Protein AF-A0A660RUE9-F1 (afdb_monomer_lite)

Radius of gyration: 15.11 Å; chains: 1; bounding box: 37×20×36 Å

Sequence (77 aa):
RISRFGKAIFNETDPEKVILKIEELFTSLEVPIRLSQVNISEDAIPEIAQNAYTYVEFAKQKYLTLEEITEILKIAK

Secondary structure (DSSP, 8-state):
-HHHHHHHHHS---HHHHHHHHHHHHHHTT---SGGGGT--GGGHHHHHHHHHHHHHHTT--S--HHHHHHHHHHT-

pLDDT: mean 93.96, std 4.96, range [69.69, 97.31]

Foldseek 3Di:
DLLVVCCVPPVGRDNVVSVVVVVVVCVVVVHQQAPVVVVDDLVCLLVVLVVVVVVCVVVVPPPDDSVRSSVVNVVRD

Structure (mmCIF, N/CA/C/O backbone):
data_AF-A0A660RUE9-F1
#
_entry.id   AF-A0A660RUE9-F1
#
loop_
_atom_site.group_PDB
_atom_site.id
_atom_site.type_symbol
_atom_site.label_atom_id
_atom_site.label_alt_id
_atom_site.label_comp_id
_atom_site.label_asym_id
_atom_site.label_entity_id
_atom_site.label_seq_id
_atom_site.pdbx_PDB_ins_code
_atom_site.Cartn_x
_atom_site.Cartn_y
_atom_site.Cartn_z
_atom_site.occupancy
_atom_site.B_iso_or_equiv
_atom_site.auth_seq_id
_atom_site.auth_comp_id
_atom_site.auth_asym_id
_atom_site.auth_atom_id
_atom_site.pdbx_PDB_model_num
ATOM 1 N N . ARG A 1 1 ? 16.229 4.220 3.806 1.00 84.00 1 ARG A N 1
ATOM 2 C CA . ARG A 1 1 ? 16.074 2.739 3.868 1.00 84.00 1 ARG A CA 1
ATOM 3 C C . ARG A 1 1 ? 15.686 2.183 2.500 1.00 84.00 1 ARG A C 1
ATOM 5 O O . ARG A 1 1 ? 16.407 1.320 2.017 1.00 84.00 1 ARG A O 1
ATOM 12 N N . ILE A 1 2 ? 14.661 2.744 1.854 1.00 91.69 2 ILE A N 1
ATOM 13 C CA . ILE A 1 2 ? 14.207 2.333 0.517 1.00 91.69 2 ILE A CA 1
ATOM 14 C C . ILE A 1 2 ? 15.280 2.452 -0.579 1.00 91.69 2 ILE A C 1
ATOM 16 O O . ILE A 1 2 ? 15.471 1.500 -1.315 1.00 91.69 2 ILE A O 1
ATOM 20 N N . SER A 1 3 ? 16.105 3.505 -0.592 1.00 91.12 3 SER A N 1
ATOM 21 C CA . SER A 1 3 ? 17.205 3.635 -1.568 1.00 91.12 3 SER A CA 1
ATOM 22 C C . SER A 1 3 ? 18.259 2.524 -1.480 1.00 91.12 3 SER A C 1
ATOM 24 O O . SER A 1 3 ? 18.824 2.125 -2.491 1.00 91.12 3 SER A O 1
ATOM 26 N N . ARG A 1 4 ? 18.529 1.988 -0.275 1.00 95.75 4 ARG A N 1
ATOM 27 C CA . ARG A 1 4 ? 19.457 0.850 -0.110 1.00 95.75 4 ARG A CA 1
ATOM 28 C C . ARG A 1 4 ? 18.842 -0.447 -0.629 1.00 95.75 4 ARG A C 1
ATOM 30 O O . ARG A 1 4 ? 19.534 -1.219 -1.280 1.00 95.75 4 ARG A O 1
ATOM 37 N N . PHE A 1 5 ? 17.558 -0.665 -0.344 1.00 95.75 5 PHE A N 1
ATOM 38 C CA . PHE A 1 5 ? 16.802 -1.796 -0.878 1.00 95.75 5 PHE A CA 1
ATOM 39 C C . PHE A 1 5 ? 16.751 -1.741 -2.409 1.00 95.75 5 PHE A C 1
ATOM 41 O O . PHE A 1 5 ? 17.149 -2.691 -3.076 1.00 95.75 5 PHE A O 1
ATOM 48 N N . GLY A 1 6 ? 16.372 -0.588 -2.959 1.00 96.38 6 GLY A N 1
ATOM 49 C CA . GLY A 1 6 ? 16.325 -0.351 -4.393 1.00 96.38 6 GLY A CA 1
ATOM 50 C C . GLY A 1 6 ? 17.658 -0.605 -5.082 1.00 96.38 6 GLY A C 1
ATOM 51 O O . GLY A 1 6 ? 17.695 -1.261 -6.120 1.00 96.38 6 GLY A O 1
ATOM 52 N N . LYS A 1 7 ? 18.772 -0.165 -4.481 1.00 97.31 7 LYS A N 1
ATOM 53 C CA . LYS A 1 7 ? 20.095 -0.396 -5.065 1.00 97.31 7 LYS A CA 1
ATOM 54 C C . LYS A 1 7 ? 20.423 -1.885 -5.136 1.00 97.31 7 LYS A C 1
ATOM 56 O O . LYS A 1 7 ? 20.992 -2.321 -6.129 1.00 97.31 7 LYS A O 1
ATOM 61 N N . ALA A 1 8 ? 20.074 -2.645 -4.100 1.00 97.25 8 ALA A N 1
ATOM 62 C CA . ALA A 1 8 ? 20.377 -4.069 -4.014 1.00 97.25 8 ALA A CA 1
ATOM 63 C C . ALA A 1 8 ? 19.513 -4.927 -4.952 1.00 97.25 8 ALA A C 1
ATOM 65 O O . ALA A 1 8 ? 20.015 -5.895 -5.510 1.00 97.25 8 ALA A O 1
ATOM 66 N N . ILE A 1 9 ? 18.234 -4.577 -5.122 1.00 96.56 9 ILE A N 1
ATOM 67 C CA . ILE A 1 9 ? 17.267 -5.399 -5.869 1.00 96.56 9 ILE A CA 1
ATOM 68 C C . ILE A 1 9 ? 17.098 -4.924 -7.316 1.00 96.56 9 ILE A C 1
ATOM 70 O O . ILE A 1 9 ? 17.015 -5.736 -8.232 1.00 96.56 9 ILE A O 1
ATOM 74 N N . PHE A 1 10 ? 17.080 -3.609 -7.534 1.00 95.94 10 PHE A N 1
ATOM 75 C CA . PHE A 1 10 ? 16.739 -2.991 -8.817 1.00 95.94 10 PHE A CA 1
ATOM 76 C C . PHE A 1 10 ? 17.867 -2.153 -9.428 1.00 95.94 10 PHE A C 1
ATOM 78 O O . PHE A 1 10 ? 17.682 -1.571 -10.497 1.00 95.94 10 PHE A O 1
ATOM 85 N N . ASN A 1 11 ? 19.013 -2.049 -8.746 1.00 96.50 11 ASN A N 1
ATOM 86 C CA . ASN A 1 11 ? 20.097 -1.126 -9.084 1.00 96.50 11 ASN A CA 1
ATOM 87 C C . ASN A 1 11 ? 19.654 0.357 -9.166 1.00 96.50 11 ASN A C 1
ATOM 89 O O . ASN A 1 11 ? 20.290 1.153 -9.851 1.00 96.50 11 ASN A O 1
ATOM 93 N N . GLU A 1 12 ? 18.599 0.737 -8.437 1.00 97.31 12 GLU A N 1
ATOM 94 C CA . GLU A 1 12 ? 18.001 2.083 -8.433 1.00 97.31 12 GLU A CA 1
ATOM 95 C C . GLU A 1 12 ? 18.034 2.692 -7.023 1.00 97.31 12 GLU A C 1
ATOM 97 O O . GLU A 1 12 ? 17.779 2.012 -6.035 1.00 97.31 12 GLU A O 1
ATOM 102 N N . THR A 1 13 ? 18.362 3.975 -6.899 1.00 95.94 13 THR A N 1
ATOM 103 C CA . THR A 1 13 ? 18.495 4.657 -5.599 1.00 95.94 13 THR A CA 1
ATOM 104 C C . THR A 1 13 ? 17.428 5.711 -5.352 1.00 95.94 13 THR A C 1
ATOM 106 O O . THR A 1 13 ? 17.203 6.068 -4.190 1.00 95.94 13 THR A O 1
ATOM 109 N N . ASP A 1 14 ? 16.785 6.200 -6.410 1.00 96.88 14 ASP A N 1
ATOM 110 C CA . ASP A 1 14 ? 15.700 7.167 -6.310 1.00 96.88 14 ASP A CA 1
ATOM 111 C C . ASP A 1 14 ? 14.449 6.516 -5.687 1.00 96.88 14 ASP A C 1
ATOM 113 O O . ASP A 1 14 ? 13.944 5.535 -6.234 1.00 96.88 14 ASP A O 1
ATOM 117 N N . PRO A 1 15 ? 13.952 6.998 -4.532 1.00 95.62 15 PRO A N 1
ATOM 118 C CA . PRO A 1 15 ? 12.840 6.365 -3.826 1.00 95.62 15 PRO A CA 1
ATOM 119 C C . PRO A 1 15 ? 11.575 6.175 -4.664 1.00 95.62 15 PRO A C 1
ATOM 121 O O . PRO A 1 15 ? 10.957 5.118 -4.569 1.00 95.62 15 PRO A O 1
ATOM 124 N N . GLU A 1 16 ? 11.203 7.161 -5.479 1.00 95.69 16 GLU A N 1
ATOM 125 C CA . GLU A 1 16 ? 9.982 7.108 -6.286 1.00 95.69 16 GLU A CA 1
ATOM 126 C C . GLU A 1 16 ? 10.125 6.067 -7.395 1.00 95.69 16 GLU A C 1
ATOM 128 O O . GLU A 1 16 ? 9.260 5.207 -7.558 1.00 95.69 16 GLU A O 1
ATOM 133 N N . LYS A 1 17 ? 11.275 6.044 -8.080 1.00 97.00 17 LYS A N 1
ATOM 134 C CA . LYS A 1 17 ? 11.567 5.002 -9.076 1.00 97.00 17 LYS A CA 1
ATOM 135 C C . LYS A 1 17 ? 11.645 3.609 -8.462 1.00 97.00 17 LYS A C 1
ATOM 137 O O . LYS A 1 17 ? 11.252 2.638 -9.104 1.00 97.00 17 LYS A O 1
ATOM 142 N N . VAL A 1 18 ? 12.143 3.485 -7.231 1.00 97.31 18 VAL A N 1
ATOM 143 C CA . VAL A 1 18 ? 12.150 2.203 -6.512 1.00 97.31 18 VAL A CA 1
ATOM 144 C C . VAL A 1 18 ? 10.724 1.733 -6.232 1.00 97.31 18 VAL A C 1
ATOM 146 O O . VAL A 1 18 ? 10.449 0.554 -6.434 1.00 97.31 18 VAL A O 1
ATOM 149 N N . ILE A 1 19 ? 9.823 2.624 -5.806 1.00 95.00 19 ILE A N 1
ATOM 150 C CA . ILE A 1 19 ? 8.408 2.288 -5.585 1.00 95.00 19 ILE A CA 1
ATOM 151 C C . ILE A 1 19 ? 7.757 1.833 -6.895 1.00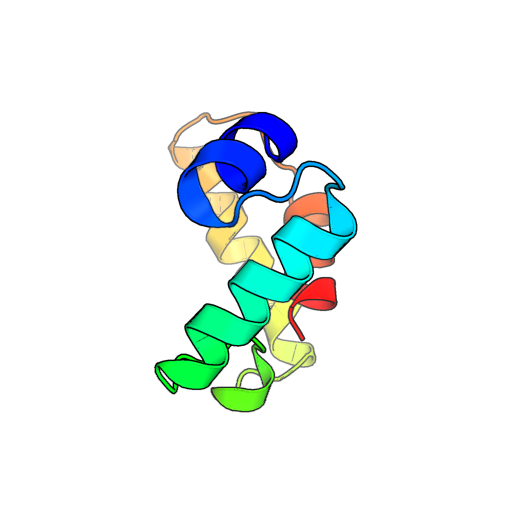 95.00 19 ILE A C 1
ATOM 153 O O . ILE A 1 19 ? 7.159 0.760 -6.919 1.00 95.00 19 ILE A O 1
ATOM 157 N N . LEU A 1 20 ? 7.958 2.569 -7.993 1.00 95.94 20 LEU A N 1
ATOM 158 C CA . LEU A 1 20 ? 7.423 2.196 -9.308 1.00 95.94 20 LEU A CA 1
ATOM 159 C C . LEU A 1 20 ? 7.885 0.802 -9.746 1.00 95.94 20 LEU A C 1
ATOM 161 O O . LEU A 1 20 ? 7.077 -0.014 -10.173 1.00 95.94 20 LEU A O 1
ATOM 165 N N . LYS A 1 21 ? 9.168 0.475 -9.560 1.00 97.00 21 LYS A N 1
ATOM 166 C CA . LYS A 1 21 ? 9.689 -0.863 -9.883 1.00 97.00 21 LYS A CA 1
ATOM 167 C C . LYS A 1 21 ? 9.085 -1.977 -9.027 1.00 97.00 21 LYS A C 1
ATOM 169 O O . LYS A 1 21 ? 8.962 -3.106 -9.498 1.00 97.00 21 LYS A O 1
ATOM 174 N N . ILE A 1 22 ? 8.719 -1.685 -7.778 1.00 96.19 22 ILE A N 1
ATOM 175 C CA . ILE A 1 22 ? 7.999 -2.637 -6.920 1.00 96.19 22 ILE A CA 1
ATOM 176 C C . ILE A 1 22 ? 6.582 -2.861 -7.463 1.00 96.19 22 ILE A C 1
ATOM 178 O O . ILE A 1 22 ? 6.149 -4.009 -7.561 1.00 96.19 22 ILE A O 1
ATOM 182 N N . GLU A 1 23 ? 5.879 -1.794 -7.848 1.00 95.56 23 GLU A N 1
ATOM 183 C CA . GLU A 1 23 ? 4.541 -1.892 -8.446 1.00 95.56 23 GLU A CA 1
ATOM 184 C C . GLU A 1 23 ? 4.561 -2.659 -9.779 1.00 95.56 23 GLU A C 1
ATOM 186 O O . GLU A 1 23 ? 3.728 -3.543 -9.992 1.00 95.56 23 GLU A O 1
ATOM 191 N N . GLU A 1 24 ? 5.540 -2.386 -10.648 1.00 96.00 24 GLU A N 1
ATOM 192 C CA . GLU A 1 24 ? 5.758 -3.112 -11.907 1.00 96.00 24 GLU A CA 1
ATOM 193 C C . GLU A 1 24 ? 6.002 -4.606 -11.659 1.00 96.00 24 GLU A C 1
ATOM 195 O O . GLU A 1 24 ? 5.411 -5.450 -12.335 1.00 96.00 24 GLU A O 1
ATOM 200 N N . LEU A 1 25 ? 6.831 -4.947 -10.664 1.00 96.62 25 LEU A N 1
ATOM 201 C CA . LEU A 1 25 ? 7.107 -6.335 -10.299 1.00 96.62 25 LEU A CA 1
ATOM 202 C C . LEU A 1 25 ? 5.831 -7.058 -9.855 1.00 96.62 25 LEU A C 1
ATOM 204 O O . LEU A 1 25 ? 5.536 -8.129 -10.381 1.00 96.62 25 LEU A O 1
ATOM 208 N N . PHE A 1 26 ? 5.059 -6.487 -8.927 1.00 96.50 26 PHE A N 1
ATOM 209 C CA . PHE A 1 26 ? 3.813 -7.116 -8.480 1.00 96.50 26 PHE A CA 1
ATOM 210 C C . PHE A 1 26 ? 2.789 -7.239 -9.607 1.00 96.50 26 PHE A C 1
ATOM 212 O O . PHE A 1 26 ? 2.181 -8.297 -9.754 1.00 96.50 26 PHE A O 1
ATOM 219 N N . THR A 1 27 ? 2.690 -6.227 -10.469 1.00 95.19 27 THR A N 1
ATOM 220 C CA . THR A 1 27 ? 1.835 -6.278 -11.661 1.00 95.19 27 THR A CA 1
ATOM 221 C C . THR A 1 27 ? 2.259 -7.403 -12.610 1.00 95.19 27 THR A C 1
ATOM 223 O O . THR A 1 27 ? 1.407 -8.132 -13.110 1.00 95.19 27 THR A O 1
ATOM 226 N N . SER A 1 28 ? 3.566 -7.603 -12.827 1.00 96.88 28 SER A N 1
ATOM 227 C CA . SER A 1 28 ? 4.088 -8.683 -13.685 1.00 96.88 28 SER A CA 1
ATOM 228 C C . SER A 1 28 ? 3.815 -10.090 -13.145 1.00 96.88 28 SER A C 1
ATOM 230 O O . SER A 1 28 ? 3.783 -11.049 -13.911 1.00 96.88 28 SER A O 1
ATOM 232 N N . LEU A 1 29 ? 3.610 -10.203 -11.831 1.00 96.50 29 LEU A N 1
ATOM 233 C CA . LEU A 1 29 ? 3.233 -11.435 -11.141 1.00 96.50 29 LEU A CA 1
ATOM 234 C C . LEU A 1 29 ? 1.710 -11.586 -11.009 1.00 96.50 29 LEU A C 1
ATOM 236 O O . LEU A 1 29 ? 1.258 -12.466 -10.281 1.00 96.50 29 LEU A O 1
ATOM 240 N N . GLU A 1 30 ? 0.935 -10.717 -11.666 1.00 94.94 30 GLU A N 1
ATOM 241 C CA . GLU A 1 30 ? -0.532 -10.671 -11.602 1.00 94.94 30 GLU A CA 1
ATOM 242 C C . GLU A 1 30 ? -1.073 -10.474 -10.173 1.00 94.94 30 GLU A C 1
ATOM 244 O O . GLU A 1 30 ? -2.212 -10.822 -9.857 1.00 94.94 30 GLU A O 1
ATOM 249 N N . VAL A 1 31 ? -0.261 -9.882 -9.291 1.00 96.88 31 VAL A N 1
ATOM 250 C CA . VAL A 1 31 ? -0.661 -9.540 -7.926 1.00 96.88 31 VAL A CA 1
ATOM 251 C C . VAL A 1 31 ? -1.359 -8.176 -7.944 1.00 96.88 31 VAL A C 1
ATOM 253 O O . VAL A 1 31 ? -0.788 -7.209 -8.455 1.00 96.88 31 VAL A O 1
ATOM 256 N N . PRO A 1 32 ? -2.570 -8.051 -7.372 1.00 95.06 32 PRO A N 1
ATOM 257 C CA . PRO A 1 32 ? -3.272 -6.778 -7.315 1.00 95.06 32 PRO A CA 1
ATOM 258 C C . PRO A 1 32 ? -2.542 -5.783 -6.402 1.00 95.06 32 PRO A C 1
ATOM 260 O O . PRO A 1 32 ? -2.218 -6.087 -5.255 1.00 95.06 32 PRO A O 1
ATOM 263 N N . ILE A 1 33 ? -2.318 -4.575 -6.916 1.00 95.31 33 ILE A N 1
ATOM 264 C CA . ILE A 1 33 ? -1.664 -3.449 -6.231 1.00 95.31 33 ILE A CA 1
ATOM 265 C C . ILE A 1 33 ? -2.639 -2.314 -5.885 1.00 95.31 33 ILE A C 1
ATOM 267 O O . ILE A 1 33 ? -2.231 -1.307 -5.301 1.00 95.31 33 ILE A O 1
ATOM 271 N N . ARG A 1 34 ? -3.913 -2.445 -6.276 1.00 95.88 34 ARG A N 1
ATOM 272 C CA . ARG A 1 34 ? -5.004 -1.535 -5.911 1.00 95.88 34 ARG A CA 1
ATOM 273 C C . ARG A 1 34 ? -6.156 -2.305 -5.275 1.00 95.88 34 ARG A C 1
ATOM 275 O O . ARG A 1 34 ? -6.502 -3.398 -5.723 1.00 95.88 34 ARG A O 1
ATOM 282 N N . LEU A 1 35 ? -6.803 -1.710 -4.278 1.00 96.12 35 LEU A N 1
ATOM 283 C CA . LEU A 1 35 ? -7.969 -2.285 -3.598 1.00 96.12 35 LEU A CA 1
ATOM 284 C C . LEU A 1 35 ? -9.144 -2.501 -4.566 1.00 96.12 35 LEU A C 1
ATOM 286 O O . LEU A 1 35 ? -9.868 -3.493 -4.471 1.00 96.12 35 LEU A O 1
ATOM 290 N N . SER A 1 36 ? -9.300 -1.614 -5.551 1.00 95.50 36 SER A N 1
ATOM 291 C CA . SER A 1 36 ? -10.276 -1.769 -6.636 1.00 95.50 36 SER A CA 1
ATOM 292 C C . SER A 1 36 ? -10.110 -3.057 -7.454 1.00 95.50 36 SER A C 1
ATOM 294 O O . SER A 1 36 ? -11.115 -3.613 -7.891 1.00 95.50 36 SER A O 1
ATOM 296 N N . GLN A 1 37 ? -8.890 -3.583 -7.615 1.00 96.44 37 GLN A N 1
ATOM 297 C CA . 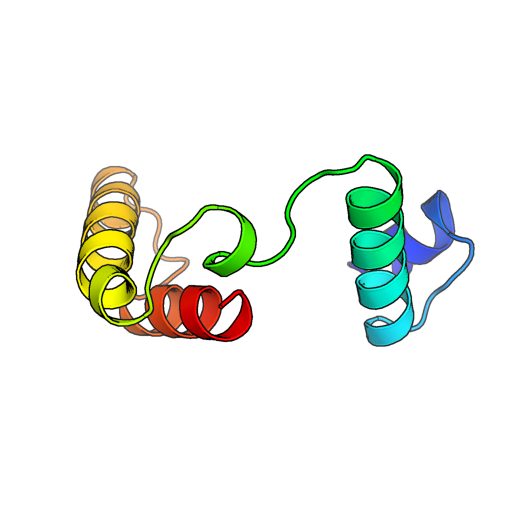GLN A 1 37 ? -8.642 -4.824 -8.369 1.00 96.44 37 GLN A CA 1
ATOM 298 C C . GLN A 1 37 ? -9.176 -6.075 -7.657 1.00 96.44 37 GLN A C 1
ATOM 300 O O . GLN A 1 37 ? -9.346 -7.115 -8.287 1.00 96.44 37 GLN A O 1
ATOM 305 N N . VAL A 1 38 ? -9.463 -5.972 -6.358 1.00 95.81 38 VAL A N 1
ATOM 306 C CA . VAL A 1 38 ? -10.038 -7.046 -5.533 1.00 95.81 38 VAL A CA 1
ATOM 307 C C . VAL A 1 38 ? -11.445 -6.706 -5.038 1.00 95.81 38 VAL A C 1
ATOM 309 O O . VAL A 1 38 ? -11.906 -7.257 -4.043 1.00 95.81 38 VAL A O 1
ATOM 312 N N . ASN A 1 39 ? -12.147 -5.813 -5.744 1.00 95.94 39 ASN A N 1
ATOM 313 C CA . ASN A 1 39 ? -13.531 -5.413 -5.461 1.00 95.94 39 ASN A CA 1
ATOM 314 C C . ASN A 1 39 ? -13.754 -4.790 -4.073 1.00 95.94 39 ASN A C 1
ATOM 316 O O . ASN A 1 39 ? -14.874 -4.800 -3.567 1.00 95.94 39 ASN A O 1
ATOM 320 N N . ILE A 1 40 ? -12.717 -4.215 -3.461 1.00 96.06 40 ILE A N 1
ATOM 321 C CA . ILE A 1 40 ? -12.876 -3.431 -2.234 1.00 96.06 40 ILE A CA 1
ATOM 322 C C . ILE A 1 40 ? -13.216 -2.007 -2.644 1.00 96.06 40 ILE A C 1
ATOM 324 O O . ILE A 1 40 ? -12.427 -1.342 -3.317 1.00 96.06 40 ILE A O 1
ATOM 328 N N . SER A 1 41 ? -14.400 -1.542 -2.273 1.00 95.38 41 SER A N 1
ATOM 329 C CA . SER A 1 41 ? -14.904 -0.210 -2.586 1.00 95.38 41 SER A CA 1
ATOM 330 C C . SER A 1 41 ? -14.392 0.853 -1.602 1.00 95.38 41 SER A C 1
ATOM 332 O O . SER A 1 41 ? -13.813 0.539 -0.565 1.00 95.38 41 SER A O 1
ATOM 334 N N . GLU A 1 42 ? -14.523 2.133 -1.959 1.00 94.25 42 GLU A N 1
ATOM 335 C CA . GLU A 1 42 ? -13.997 3.236 -1.135 1.00 94.25 42 GLU A CA 1
ATOM 336 C C . GLU A 1 42 ? -14.801 3.428 0.160 1.00 94.25 42 GLU A C 1
ATOM 338 O O . GLU A 1 42 ? -14.241 3.715 1.212 1.00 94.25 42 GLU A O 1
ATOM 343 N N . ASP A 1 43 ? -16.106 3.178 0.106 1.00 96.25 43 ASP A N 1
ATOM 344 C CA . ASP A 1 43 ? -17.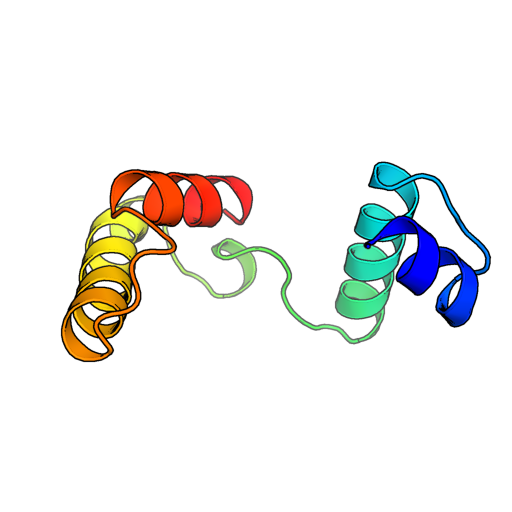017 3.170 1.252 1.00 96.25 43 ASP A CA 1
ATOM 345 C C . ASP A 1 43 ? -16.687 2.081 2.284 1.00 96.25 43 ASP A C 1
ATOM 347 O O . ASP A 1 43 ? -17.052 2.230 3.447 1.00 96.25 43 ASP A O 1
ATOM 351 N N . ALA A 1 44 ? -15.941 1.037 1.904 1.00 96.56 44 ALA A N 1
ATOM 352 C CA . ALA A 1 44 ? -15.453 0.017 2.833 1.00 96.56 44 ALA A CA 1
ATOM 353 C C . ALA A 1 44 ? -14.185 0.447 3.600 1.00 96.56 44 ALA A C 1
ATOM 355 O O . ALA A 1 44 ? -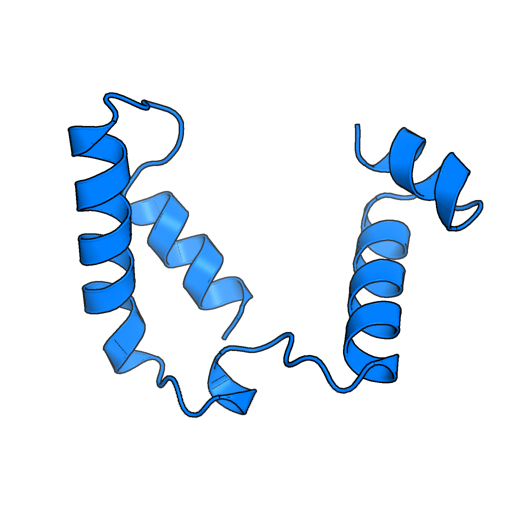13.835 -0.169 4.610 1.00 96.56 44 ALA A O 1
ATOM 356 N N . ILE A 1 45 ? -13.483 1.501 3.157 1.00 96.38 45 ILE A N 1
ATOM 357 C CA . ILE A 1 45 ? -12.215 1.942 3.765 1.00 96.38 45 ILE A CA 1
ATOM 358 C C . ILE A 1 45 ? -12.356 2.268 5.261 1.00 96.38 45 ILE A C 1
ATOM 360 O O . ILE A 1 45 ? -11.508 1.794 6.018 1.00 96.38 45 ILE A O 1
ATOM 364 N N . PRO A 1 46 ? -13.374 3.022 5.731 1.00 96.69 46 PRO A N 1
ATOM 365 C CA . PRO A 1 46 ? -13.493 3.352 7.152 1.00 96.69 46 PRO A CA 1
ATOM 366 C C . PRO A 1 46 ? -13.599 2.115 8.053 1.00 96.69 46 PRO A C 1
ATOM 368 O O . PRO A 1 46 ? -12.965 2.061 9.106 1.00 96.69 46 PRO A O 1
ATOM 371 N N . GLU A 1 47 ? -14.352 1.098 7.626 1.00 97.06 47 GLU A N 1
ATOM 372 C CA . GLU A 1 47 ? -14.508 -0.151 8.377 1.00 97.06 47 GLU A CA 1
ATOM 373 C C . GLU A 1 47 ? -13.193 -0.943 8.428 1.00 97.06 47 GLU A C 1
ATOM 375 O O . GLU A 1 47 ? -12.769 -1.393 9.496 1.00 97.06 47 GLU A O 1
ATOM 380 N N . ILE A 1 48 ? -12.499 -1.059 7.290 1.00 96.62 48 ILE A N 1
ATOM 381 C CA . ILE A 1 48 ? -11.201 -1.744 7.199 1.00 96.62 48 ILE A CA 1
ATOM 382 C C . ILE A 1 48 ? -10.147 -1.023 8.050 1.00 96.62 48 ILE A C 1
ATOM 384 O O . ILE A 1 48 ? -9.395 -1.678 8.777 1.00 96.62 48 ILE A O 1
ATOM 388 N N . ALA A 1 49 ? -10.107 0.311 7.994 1.00 96.81 49 ALA A N 1
ATOM 389 C CA . ALA A 1 49 ? -9.186 1.126 8.777 1.00 96.81 49 ALA A CA 1
ATOM 390 C C . ALA A 1 49 ? -9.409 0.927 10.279 1.00 96.81 49 ALA A C 1
ATOM 392 O O . ALA A 1 49 ? -8.451 0.697 11.019 1.00 96.81 49 ALA A O 1
ATOM 393 N N . GLN A 1 50 ? -10.670 0.945 10.719 1.00 96.81 50 GLN A N 1
ATOM 394 C CA . GLN A 1 50 ? -11.024 0.730 12.118 1.00 96.81 50 GLN A CA 1
ATOM 395 C C . GLN A 1 50 ? -10.624 -0.669 12.599 1.00 96.81 50 GLN A C 1
ATOM 397 O O . GLN A 1 50 ? -10.048 -0.800 13.679 1.00 96.81 50 GLN A O 1
ATOM 402 N N . ASN A 1 51 ? -10.870 -1.702 11.790 1.00 95.50 51 ASN A N 1
ATOM 403 C CA . ASN A 1 51 ? -10.475 -3.074 12.107 1.00 95.50 51 ASN A CA 1
ATOM 404 C C . ASN A 1 51 ? -8.944 -3.205 12.228 1.00 95.50 51 ASN A C 1
ATOM 406 O O . ASN A 1 51 ? -8.434 -3.737 13.213 1.00 95.50 51 ASN A O 1
ATOM 410 N N . ALA A 1 52 ? -8.192 -2.645 11.275 1.00 93.88 52 ALA A N 1
ATOM 411 C CA . ALA A 1 52 ? -6.731 -2.615 11.330 1.00 93.88 52 ALA A CA 1
ATOM 412 C C . ALA A 1 52 ? -6.212 -1.861 12.569 1.00 93.88 52 ALA A C 1
ATOM 414 O O . ALA A 1 52 ? -5.299 -2.343 13.245 1.00 93.88 52 ALA A O 1
ATOM 415 N N . TYR A 1 53 ? -6.820 -0.721 12.911 1.00 94.19 53 TYR A N 1
ATOM 416 C CA . TYR A 1 53 ? -6.455 0.058 14.092 1.00 94.19 53 TYR A CA 1
ATOM 417 C C . TYR A 1 53 ? -6.686 -0.716 15.397 1.00 94.19 53 TYR A C 1
ATOM 419 O O . TYR A 1 53 ? -5.831 -0.691 16.281 1.00 94.19 53 TYR A O 1
ATOM 427 N N . THR A 1 54 ? -7.761 -1.505 15.494 1.00 92.88 54 THR A N 1
ATOM 428 C CA . THR A 1 54 ? -8.002 -2.377 16.656 1.00 92.88 54 THR A CA 1
ATOM 429 C C . THR A 1 54 ? -6.854 -3.368 16.892 1.00 92.88 54 THR A C 1
ATOM 431 O O . THR A 1 54 ? -6.475 -3.602 18.042 1.00 92.88 54 THR A O 1
ATOM 434 N N . TYR A 1 55 ? -6.232 -3.912 15.837 1.00 88.88 55 TYR A N 1
ATOM 435 C CA . TYR A 1 55 ? -5.044 -4.767 15.990 1.00 88.88 55 TYR A CA 1
ATOM 436 C C . TYR A 1 55 ? -3.815 -3.992 16.470 1.00 88.88 55 TYR A C 1
ATOM 438 O O . TYR A 1 55 ? -3.040 -4.512 17.276 1.00 88.88 55 TYR A O 1
ATOM 446 N N . VAL A 1 56 ? -3.636 -2.757 15.999 1.00 87.19 56 VAL A N 1
ATOM 447 C CA . VAL A 1 56 ? -2.548 -1.867 16.430 1.00 87.19 56 VAL A CA 1
ATOM 448 C C . VAL A 1 56 ? -2.676 -1.555 17.924 1.00 87.19 56 VAL A C 1
ATOM 450 O O . VAL A 1 56 ? -1.705 -1.717 18.673 1.00 87.19 56 VAL A O 1
ATOM 453 N N . GLU A 1 57 ? -3.886 -1.213 18.378 1.00 87.75 57 GLU A N 1
ATOM 454 C CA . GLU A 1 57 ? -4.195 -0.994 19.795 1.00 87.75 57 GLU A CA 1
ATOM 455 C C . GLU A 1 57 ? -3.965 -2.256 20.634 1.00 87.75 57 GLU A C 1
ATOM 457 O O . GLU A 1 57 ? -3.288 -2.197 21.666 1.00 87.75 57 GLU A O 1
ATOM 462 N N . PHE A 1 58 ? -4.456 -3.412 20.174 1.00 87.31 58 PHE A N 1
ATOM 463 C CA . PHE A 1 58 ? -4.270 -4.693 20.860 1.00 87.31 58 PHE A CA 1
ATOM 464 C C . PHE A 1 58 ? -2.787 -5.055 21.014 1.00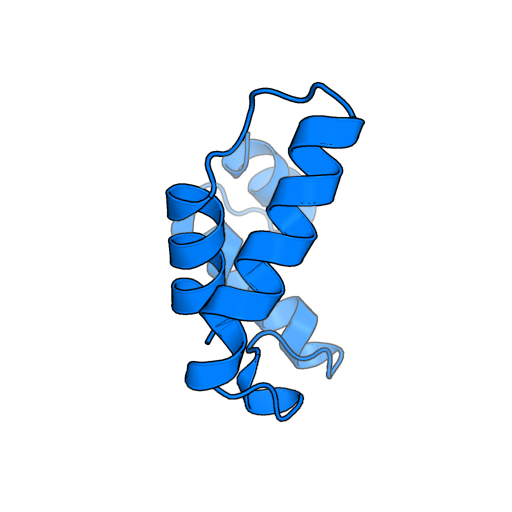 87.31 58 PHE A C 1
ATOM 466 O O . PHE A 1 58 ? -2.339 -5.445 22.095 1.00 87.31 58 PHE A O 1
ATOM 473 N N . ALA A 1 59 ? -2.001 -4.871 19.952 1.00 85.62 59 ALA A N 1
ATOM 474 C CA . ALA A 1 59 ? -0.566 -5.127 19.951 1.00 85.62 59 ALA A CA 1
ATOM 475 C C . ALA A 1 59 ? 0.242 -4.060 20.717 1.00 85.62 59 ALA A C 1
ATOM 477 O O . ALA A 1 59 ? 1.466 -4.181 20.819 1.00 85.62 59 ALA A O 1
ATOM 478 N N . LYS A 1 60 ? -0.416 -3.016 21.250 1.00 82.56 60 LYS A N 1
ATOM 479 C CA . LYS A 1 60 ? 0.201 -1.839 21.889 1.00 82.56 60 LYS A CA 1
ATOM 480 C C . LYS A 1 60 ? 1.269 -1.182 21.012 1.00 82.56 60 LYS A C 1
ATOM 482 O O . LYS A 1 60 ? 2.213 -0.566 21.516 1.00 82.56 60 LYS A O 1
ATOM 487 N N . GLN A 1 61 ? 1.128 -1.320 19.698 1.00 75.81 61 GLN A N 1
ATOM 488 C CA . GLN A 1 61 ? 2.006 -0.688 18.732 1.00 75.81 61 GLN A CA 1
ATOM 489 C C . GLN A 1 61 ? 1.530 0.752 18.551 1.00 75.81 61 GLN A C 1
ATOM 491 O O . GLN A 1 61 ? 0.363 0.993 18.292 1.00 75.81 61 GLN A O 1
ATOM 496 N N . LYS A 1 62 ? 2.411 1.737 18.736 1.00 69.69 62 LYS A N 1
ATOM 497 C CA . LYS A 1 62 ? 2.048 3.168 18.655 1.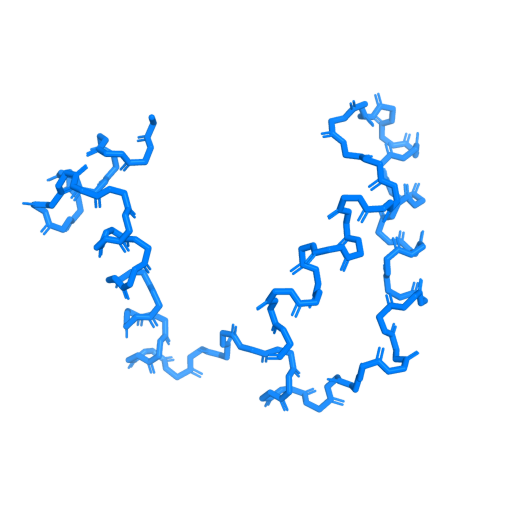00 69.69 62 LYS A CA 1
ATOM 498 C C . LYS A 1 62 ? 2.510 3.823 17.353 1.00 69.69 62 LYS A C 1
ATOM 500 O O . LYS A 1 62 ? 2.845 5.001 17.349 1.00 69.69 62 LYS A O 1
ATOM 505 N N . TYR A 1 63 ? 2.633 3.047 16.281 1.00 81.19 63 TYR A N 1
ATOM 506 C CA . TYR A 1 63 ? 3.317 3.507 15.070 1.00 81.19 63 TYR A CA 1
ATOM 507 C C . TYR A 1 63 ? 2.381 4.079 14.006 1.00 81.19 63 TYR A C 1
ATOM 509 O O . TYR A 1 63 ? 2.890 4.709 13.088 1.00 81.19 63 TYR A O 1
ATOM 517 N N . LEU A 1 64 ? 1.069 3.840 14.110 1.00 87.44 64 LEU A N 1
ATOM 518 C CA . LEU A 1 64 ? 0.072 4.325 13.156 1.00 87.44 64 LEU A CA 1
ATOM 519 C C . LEU A 1 64 ? -1.216 4.742 13.877 1.00 87.44 64 LEU A C 1
ATOM 521 O O . LEU A 1 64 ? -1.725 3.987 14.712 1.00 87.44 64 LEU A O 1
ATOM 525 N N . THR A 1 65 ? -1.744 5.921 13.553 1.00 93.38 65 THR A N 1
ATOM 526 C CA . THR A 1 65 ? -3.093 6.353 13.952 1.00 93.38 65 THR A CA 1
ATOM 527 C C . THR A 1 65 ? -4.154 5.822 12.985 1.00 93.38 65 THR A C 1
ATOM 529 O O . THR A 1 65 ? -3.844 5.363 11.883 1.00 93.38 65 THR A O 1
ATOM 532 N N . LEU A 1 66 ? -5.427 5.880 13.385 1.00 94.62 66 LEU A N 1
ATOM 533 C CA . LEU A 1 66 ? -6.545 5.497 12.519 1.00 94.62 66 LEU A CA 1
ATOM 534 C C . LEU A 1 66 ? -6.580 6.341 11.233 1.00 94.62 66 LEU A C 1
ATOM 536 O O . LEU A 1 66 ? -6.854 5.825 10.147 1.00 94.62 66 LEU A O 1
ATOM 540 N N . GLU A 1 67 ? -6.267 7.629 11.347 1.00 95.31 67 GLU A N 1
ATOM 541 C CA . GLU A 1 67 ? -6.194 8.560 10.223 1.00 95.31 67 GLU A CA 1
ATOM 542 C C . GLU A 1 67 ? -5.073 8.166 9.257 1.00 95.31 67 GLU A C 1
ATOM 544 O O . GLU A 1 67 ? -5.308 8.090 8.054 1.00 95.31 67 GLU A O 1
ATOM 549 N N . GLU A 1 68 ? -3.882 7.836 9.766 1.00 95.25 68 GLU A N 1
ATOM 550 C CA . GLU A 1 68 ? -2.755 7.399 8.931 1.00 95.25 68 GLU A CA 1
ATOM 551 C C . GLU A 1 68 ? -3.072 6.101 8.177 1.00 95.25 68 GLU A C 1
ATOM 553 O O . GLU A 1 68 ? -2.775 5.986 6.988 1.00 95.25 68 GLU A O 1
ATOM 558 N N . ILE A 1 69 ? -3.734 5.141 8.831 1.00 95.31 69 ILE A N 1
ATOM 559 C CA . ILE A 1 69 ? -4.194 3.902 8.183 1.00 95.31 69 ILE A CA 1
ATOM 560 C C . ILE A 1 69 ? -5.208 4.216 7.078 1.00 95.31 69 ILE A C 1
ATOM 562 O O . ILE A 1 69 ? -5.120 3.667 5.980 1.00 95.31 69 ILE A O 1
ATOM 566 N N . THR A 1 70 ? -6.154 5.114 7.353 1.00 96.94 70 THR A N 1
ATOM 567 C CA . THR A 1 70 ? -7.174 5.529 6.384 1.00 96.94 70 THR A CA 1
ATOM 568 C C . THR A 1 70 ? -6.536 6.162 5.147 1.00 96.94 70 THR A C 1
ATOM 570 O O . THR A 1 70 ? -6.899 5.813 4.025 1.00 96.94 70 THR A O 1
ATOM 573 N N . GLU A 1 71 ? -5.556 7.048 5.327 1.00 97.00 71 GLU A N 1
ATOM 574 C CA . GLU A 1 71 ? -4.847 7.682 4.210 1.00 97.00 71 GLU A CA 1
ATOM 575 C C . GLU A 1 71 ? -4.023 6.672 3.397 1.00 97.00 71 GLU A C 1
ATOM 577 O O . GLU A 1 71 ? -4.050 6.713 2.168 1.00 97.00 71 GLU A O 1
ATOM 582 N N . ILE A 1 72 ? -3.377 5.694 4.044 1.00 95.62 72 ILE A N 1
ATOM 583 C CA . ILE A 1 72 ? -2.688 4.597 3.339 1.00 95.62 72 ILE A CA 1
ATOM 584 C C . ILE A 1 72 ? -3.670 3.801 2.465 1.00 95.62 72 ILE A C 1
ATOM 586 O O . ILE A 1 72 ? -3.367 3.510 1.306 1.00 95.62 72 ILE A O 1
ATOM 590 N N . LEU A 1 73 ? -4.853 3.468 2.992 1.00 96.50 73 LEU A N 1
ATOM 591 C CA . LEU A 1 73 ? -5.876 2.732 2.242 1.00 96.50 73 LEU A CA 1
ATOM 592 C C . LEU A 1 73 ? -6.428 3.543 1.063 1.00 96.50 73 LEU A C 1
ATOM 594 O O . LEU A 1 73 ? -6.667 2.971 0.001 1.00 96.50 73 LEU A O 1
ATOM 598 N N . LYS A 1 74 ? -6.577 4.865 1.210 1.00 96.00 74 LYS A N 1
ATOM 599 C CA . LYS A 1 74 ? -6.978 5.753 0.106 1.00 96.00 74 LYS A CA 1
ATOM 600 C C . LYS A 1 74 ? -5.918 5.840 -0.991 1.00 96.00 74 LYS A C 1
ATOM 602 O O . LYS A 1 74 ? -6.271 5.822 -2.163 1.00 96.00 74 LYS A O 1
ATOM 607 N N . ILE A 1 75 ? -4.630 5.887 -0.637 1.00 94.75 75 ILE A N 1
ATOM 608 C CA . ILE A 1 75 ? -3.528 5.862 -1.618 1.00 94.75 75 ILE A CA 1
ATOM 609 C C . ILE A 1 75 ? -3.550 4.556 -2.427 1.00 94.75 75 ILE A C 1
ATOM 611 O O . ILE A 1 75 ? -3.259 4.559 -3.621 1.00 94.75 75 ILE A O 1
ATOM 615 N N . ALA A 1 76 ? -3.911 3.444 -1.785 1.00 93.56 76 ALA A N 1
ATOM 616 C CA . ALA A 1 76 ? -3.983 2.126 -2.408 1.00 93.56 76 ALA A CA 1
ATOM 617 C C . ALA A 1 76 ? -5.300 1.850 -3.163 1.00 93.56 76 ALA A C 1
ATOM 619 O O . ALA A 1 76 ? -5.501 0.720 -3.614 1.00 93.56 76 ALA A O 1
ATOM 620 N N . LYS A 1 77 ? -6.216 2.818 -3.269 1.00 92.44 77 LYS A N 1
ATOM 621 C CA . LYS A 1 77 ? -7.561 2.595 -3.812 1.00 92.44 77 LYS A CA 1
ATOM 622 C C . LYS A 1 77 ? -7.584 2.276 -5.313 1.00 92.44 77 LYS A C 1
ATOM 624 O O . LYS A 1 77 ? -6.859 2.934 -6.084 1.00 92.44 77 LYS A O 1
#